Protein AF-A0A517YF72-F1 (afdb_monomer)

Sequence (120 aa):
MNKLLAFSALAEAATGVALIVVPSLVARLLLGTELSGVALAVGRVAGISLLSLGIACWPGKAPSRAAFWGMTTYGLFVTLYLLYLGIRGEWVGPLLWPAVALHALLTVLLAREWFNAQRA

Organism: NCBI:txid2528021

Solvent-accessible surface area (backbone atoms only — not comparable to full-atom values): 6126 Å² total; per-residue (Å²): 129,62,64,65,49,41,50,52,19,49,52,40,23,52,52,7,50,41,20,53,76,43,33,33,61,50,33,28,75,76,70,73,45,66,52,55,76,71,50,43,56,54,37,26,53,51,9,44,47,30,32,16,47,16,58,28,51,39,72,90,55,59,70,69,59,15,51,50,53,14,52,44,47,31,24,47,54,51,22,55,50,48,45,50,40,52,73,70,59,79,65,78,53,91,58,51,65,59,50,28,53,51,29,44,49,53,30,51,51,53,53,49,52,54,57,50,67,74,73,111

Radius of gyration: 16.04 Å; Cα contacts (8 Å, |Δi|>4): 132; chains: 1; bounding box: 38×37×35 Å

Structure (mmCIF, N/CA/C/O backbone):
data_AF-A0A517YF72-F1
#
_entry.id   AF-A0A517YF72-F1
#
loop_
_atom_site.group_PDB
_atom_site.id
_atom_site.type_symbol
_atom_site.label_atom_id
_atom_site.label_alt_id
_atom_site.label_comp_id
_atom_site.label_asym_id
_atom_site.label_entity_id
_atom_site.label_seq_id
_atom_site.pdbx_PDB_ins_code
_atom_site.Cartn_x
_atom_site.Cartn_y
_atom_site.Cartn_z
_atom_site.occupancy
_atom_site.B_iso_or_equiv
_atom_site.auth_seq_id
_atom_site.auth_comp_id
_atom_site.auth_asym_id
_atom_site.auth_atom_id
_atom_site.pdbx_PDB_model_num
ATOM 1 N N . MET A 1 1 ? -11.264 17.207 16.418 1.00 65.38 1 MET A N 1
ATOM 2 C CA . MET A 1 1 ? -10.553 16.572 15.281 1.00 65.38 1 MET A CA 1
ATOM 3 C C . MET A 1 1 ? -9.196 17.237 15.130 1.00 65.38 1 MET A C 1
ATOM 5 O O . MET A 1 1 ? -9.154 18.459 15.044 1.00 65.38 1 MET A O 1
ATOM 9 N N . ASN A 1 2 ? -8.106 16.469 15.100 1.00 85.94 2 ASN A N 1
ATOM 10 C CA . ASN A 1 2 ? -6.773 17.027 14.859 1.00 85.94 2 ASN A CA 1
ATOM 11 C C . ASN A 1 2 ? -6.652 17.392 13.376 1.00 85.94 2 ASN A C 1
ATOM 13 O O . ASN A 1 2 ? -6.394 16.526 12.545 1.00 85.94 2 ASN A O 1
ATOM 17 N N . LYS A 1 3 ? -6.889 18.668 13.046 1.00 92.94 3 LYS A N 1
ATOM 18 C CA . LYS A 1 3 ? -6.881 19.181 11.662 1.00 92.94 3 LYS A CA 1
ATOM 19 C C . LYS A 1 3 ? -5.570 18.862 10.935 1.00 92.94 3 LYS A C 1
ATOM 21 O O . LYS A 1 3 ? -5.607 18.483 9.772 1.00 92.94 3 LYS A O 1
ATOM 26 N N . LEU A 1 4 ? -4.443 18.940 11.648 1.00 95.75 4 LEU A N 1
ATOM 27 C CA . LEU A 1 4 ? -3.128 18.586 11.115 1.00 95.75 4 LEU A CA 1
ATOM 28 C C . LEU A 1 4 ? -3.050 17.108 10.714 1.00 95.75 4 LEU A C 1
ATOM 30 O O . LEU A 1 4 ? -2.646 16.806 9.602 1.00 95.75 4 LEU A O 1
ATOM 34 N N . LEU A 1 5 ? -3.517 16.198 11.575 1.00 95.12 5 LEU A N 1
ATOM 35 C CA . LEU A 1 5 ? -3.524 14.764 11.277 1.00 95.12 5 LEU A CA 1
ATOM 36 C C . LEU A 1 5 ? -4.420 14.432 10.075 1.00 95.12 5 LEU A C 1
ATOM 38 O O . LEU A 1 5 ? -4.033 13.630 9.233 1.00 95.12 5 LEU A O 1
ATOM 42 N N . A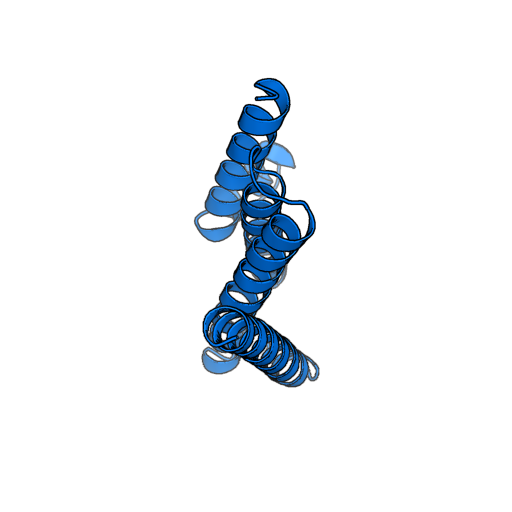LA A 1 6 ? -5.595 15.066 9.977 1.00 96.38 6 ALA A N 1
ATOM 43 C CA . ALA A 1 6 ? -6.480 14.904 8.822 1.00 96.38 6 ALA A CA 1
ATOM 44 C C . ALA A 1 6 ? -5.791 15.335 7.520 1.00 96.38 6 ALA A C 1
ATOM 46 O O . ALA A 1 6 ? -5.853 14.623 6.520 1.00 96.38 6 ALA A O 1
ATOM 47 N N . PHE A 1 7 ? -5.118 16.488 7.549 1.00 97.81 7 PHE A N 1
ATOM 48 C CA . PHE A 1 7 ? -4.377 17.002 6.406 1.00 97.81 7 PHE A CA 1
ATOM 49 C C . PHE A 1 7 ? -3.214 16.082 6.020 1.00 97.81 7 PHE A C 1
ATOM 51 O O . PHE A 1 7 ? -3.101 15.724 4.853 1.00 97.81 7 PHE A O 1
ATOM 58 N N . SER A 1 8 ? -2.403 15.635 6.984 1.00 97.75 8 SER A N 1
ATOM 59 C CA . SER A 1 8 ? -1.314 14.683 6.737 1.00 97.75 8 SER A CA 1
ATOM 60 C C . SER A 1 8 ? -1.831 13.375 6.138 1.00 97.75 8 SER A C 1
ATOM 62 O O . SER A 1 8 ? -1.322 12.932 5.117 1.00 97.75 8 SER A O 1
ATOM 64 N N . ALA A 1 9 ? -2.889 12.788 6.708 1.00 97.50 9 ALA A N 1
ATOM 65 C CA . ALA A 1 9 ? -3.489 11.560 6.190 1.00 97.50 9 ALA A CA 1
ATOM 66 C C . ALA A 1 9 ? -4.006 11.722 4.750 1.00 97.50 9 ALA A C 1
ATOM 68 O O . ALA A 1 9 ? -3.834 10.822 3.929 1.00 97.50 9 ALA A O 1
ATOM 69 N N . LEU A 1 10 ? -4.612 12.871 4.434 1.00 98.19 10 LEU A N 1
ATOM 70 C CA . LEU A 1 10 ? -5.073 13.193 3.085 1.00 98.19 10 LEU A CA 1
ATOM 71 C C . LEU A 1 10 ? -3.908 13.373 2.104 1.00 98.19 10 LEU A C 1
ATOM 73 O O . LEU A 1 10 ? -3.968 12.845 0.996 1.00 98.19 10 LEU A O 1
ATOM 77 N N . ALA A 1 11 ? -2.862 14.100 2.501 1.00 98.31 11 ALA A N 1
ATOM 78 C CA . ALA A 1 11 ? -1.687 14.343 1.670 1.00 98.31 11 ALA A CA 1
ATOM 79 C C . ALA A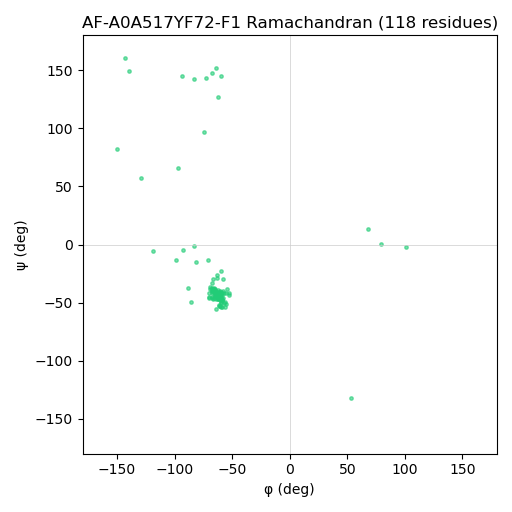 1 11 ? -0.956 13.035 1.335 1.00 98.31 11 ALA A C 1
ATOM 81 O O . ALA A 1 11 ? -0.665 12.776 0.170 1.00 98.31 11 ALA A O 1
ATOM 82 N N . GLU A 1 12 ? -0.741 12.170 2.329 1.00 98.19 12 GLU A N 1
ATOM 83 C CA . GLU A 1 12 ? -0.129 10.854 2.118 1.00 98.19 12 GLU A CA 1
ATOM 84 C C . GLU A 1 12 ? -1.005 9.955 1.243 1.00 98.19 12 GLU A C 1
ATOM 86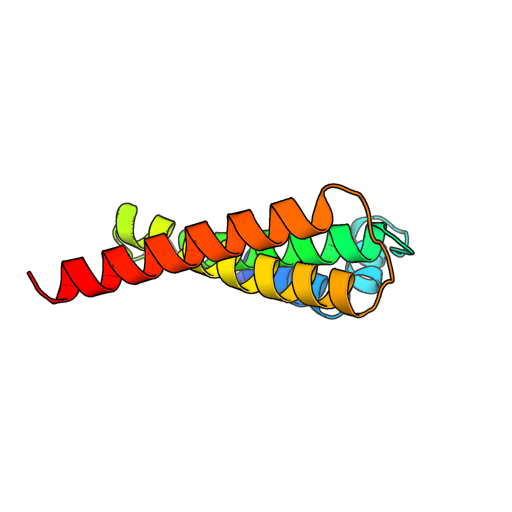 O O . GLU A 1 12 ? -0.504 9.320 0.317 1.00 98.19 12 GLU A O 1
ATOM 91 N N . ALA A 1 13 ? -2.326 9.943 1.458 1.00 98.44 13 ALA A N 1
ATOM 92 C CA . ALA A 1 13 ? -3.233 9.184 0.603 1.00 98.44 13 ALA A CA 1
ATOM 93 C C . ALA A 1 13 ? -3.198 9.674 -0.854 1.00 98.44 13 ALA A C 1
ATOM 95 O O . ALA A 1 13 ? -3.169 8.855 -1.773 1.00 98.44 13 ALA A O 1
ATOM 96 N N . ALA A 1 14 ? -3.155 10.991 -1.076 1.00 98.50 14 ALA A N 1
ATOM 97 C CA . ALA A 1 14 ? -3.049 11.579 -2.409 1.00 98.50 14 ALA A CA 1
ATOM 98 C C . ALA A 1 14 ? -1.719 11.214 -3.090 1.00 98.50 14 ALA A C 1
ATOM 100 O O . ALA A 1 14 ? -1.721 10.791 -4.248 1.00 98.50 14 ALA A O 1
ATOM 101 N N . THR A 1 15 ? -0.601 11.290 -2.364 1.00 98.44 15 THR A N 1
ATOM 102 C CA . THR A 1 15 ? 0.710 10.821 -2.843 1.00 98.44 15 THR A CA 1
ATOM 103 C C . THR A 1 15 ? 0.681 9.327 -3.157 1.00 98.44 15 THR A C 1
ATOM 105 O O . THR A 1 15 ? 1.192 8.901 -4.192 1.00 98.44 15 THR A O 1
ATOM 108 N N . GLY A 1 16 ? 0.027 8.527 -2.312 1.00 98.50 16 GLY A N 1
ATOM 109 C CA . GLY A 1 16 ? -0.154 7.096 -2.520 1.00 98.50 16 GLY A CA 1
ATOM 110 C C . GLY A 1 16 ? -0.898 6.778 -3.814 1.00 98.50 16 GLY A C 1
ATOM 111 O O . GLY A 1 16 ? -0.428 5.976 -4.621 1.00 98.50 16 GLY A O 1
ATOM 112 N N . VAL A 1 17 ? -2.010 7.471 -4.069 1.00 98.69 17 VAL A N 1
ATOM 113 C CA . VAL A 1 17 ? -2.753 7.373 -5.337 1.00 98.69 17 VAL A CA 1
ATOM 114 C C . VAL A 1 17 ? -1.875 7.788 -6.520 1.00 98.69 17 VAL A C 1
ATOM 116 O O . VAL A 1 17 ? -1.832 7.077 -7.525 1.00 98.69 17 VAL A O 1
ATOM 119 N N . ALA A 1 18 ? -1.127 8.887 -6.407 1.00 98.56 18 ALA A N 1
ATOM 120 C CA . ALA A 1 18 ? -0.226 9.337 -7.466 1.00 98.56 18 ALA A CA 1
ATOM 121 C C . ALA A 1 18 ? 0.870 8.299 -7.778 1.00 98.56 18 ALA A C 1
ATOM 123 O O . ALA A 1 18 ? 1.139 8.037 -8.948 1.00 98.56 18 ALA A O 1
ATOM 124 N N . LEU A 1 19 ? 1.448 7.648 -6.763 1.00 98.50 19 LEU A N 1
ATOM 125 C CA . LEU A 1 19 ? 2.427 6.567 -6.938 1.00 98.50 19 LEU A CA 1
ATOM 126 C C . LEU A 1 19 ? 1.828 5.305 -7.575 1.00 98.50 19 LEU A C 1
ATOM 128 O O . LEU A 1 19 ? 2.530 4.590 -8.284 1.00 98.50 19 LEU A O 1
ATOM 132 N N . ILE A 1 20 ? 0.541 5.023 -7.363 1.00 98.44 20 ILE A N 1
ATOM 133 C CA . ILE A 1 20 ? -0.141 3.897 -8.018 1.00 98.44 20 ILE A CA 1
ATOM 134 C C . ILE A 1 20 ? -0.328 4.178 -9.518 1.00 98.44 20 ILE A C 1
ATOM 136 O O . ILE A 1 20 ? -0.054 3.311 -10.357 1.00 98.44 20 ILE A O 1
ATOM 140 N N . VAL A 1 21 ? -0.786 5.388 -9.858 1.00 98.31 21 VAL A N 1
ATOM 141 C CA . VAL A 1 21 ? -1.201 5.752 -11.224 1.00 98.31 21 VAL A CA 1
ATOM 142 C C . VAL A 1 21 ? -0.019 6.210 -12.084 1.00 98.31 21 VAL A C 1
ATOM 144 O O . VAL A 1 21 ? 0.162 5.706 -13.192 1.00 98.31 21 VAL A O 1
ATOM 147 N N . VAL A 1 22 ? 0.809 7.126 -11.577 1.00 97.94 22 VAL A N 1
ATOM 148 C CA . VAL A 1 22 ? 1.930 7.767 -12.294 1.00 97.94 22 VAL A CA 1
ATOM 149 C C . VAL A 1 22 ? 3.256 7.704 -11.502 1.00 97.94 22 VAL A C 1
ATOM 151 O O . VAL A 1 22 ? 3.885 8.738 -11.260 1.00 97.94 22 VAL A O 1
ATOM 154 N N . PRO A 1 23 ? 3.741 6.502 -11.122 1.00 97.25 23 PRO A N 1
ATOM 155 C CA . PRO A 1 23 ? 4.920 6.338 -10.261 1.00 97.25 23 PRO A CA 1
ATOM 156 C C . PRO A 1 23 ? 6.181 7.043 -10.777 1.00 97.25 23 PRO A C 1
ATOM 158 O O . PRO A 1 23 ? 6.895 7.668 -9.996 1.00 97.25 23 PRO A O 1
ATOM 161 N N . SER A 1 24 ? 6.456 6.977 -12.085 1.00 97.69 24 SER A N 1
ATOM 162 C CA . SER A 1 24 ? 7.658 7.584 -12.674 1.00 97.69 24 SER A CA 1
ATOM 163 C C . SER A 1 24 ? 7.665 9.105 -12.567 1.00 97.69 24 SER A C 1
ATOM 165 O O . SER A 1 24 ? 8.709 9.678 -12.275 1.00 97.69 24 SER A O 1
ATOM 167 N N . LEU A 1 25 ? 6.508 9.757 -12.741 1.00 98.00 25 LEU A N 1
ATOM 168 C CA . LEU A 1 25 ? 6.398 11.208 -12.592 1.00 98.00 25 LEU A CA 1
ATOM 169 C C . LEU A 1 25 ? 6.647 11.620 -11.141 1.00 98.00 25 LEU A C 1
ATOM 171 O O . LEU A 1 25 ? 7.418 12.542 -10.893 1.00 98.00 25 LEU A O 1
ATOM 175 N N . VAL A 1 26 ? 6.036 10.916 -10.185 1.00 98.00 26 VAL A N 1
ATOM 176 C CA . VAL A 1 26 ? 6.234 11.197 -8.757 1.00 98.00 26 VAL A CA 1
ATOM 177 C C . VAL A 1 26 ? 7.703 11.029 -8.372 1.00 98.00 26 VAL A C 1
ATOM 179 O O . VAL A 1 26 ? 8.277 11.924 -7.759 1.00 98.00 26 VAL A O 1
ATOM 182 N N . ALA A 1 27 ? 8.342 9.931 -8.781 1.00 98.00 27 ALA A N 1
ATOM 183 C CA . ALA A 1 27 ? 9.761 9.719 -8.514 1.00 98.00 27 ALA A CA 1
ATOM 184 C C . ALA A 1 27 ? 10.645 10.777 -9.178 1.00 98.00 27 ALA A C 1
ATOM 186 O O . ALA A 1 27 ? 11.566 11.274 -8.542 1.00 98.00 27 ALA A O 1
ATOM 187 N N . ARG A 1 28 ? 10.337 11.206 -10.404 1.00 98.12 28 ARG A N 1
ATOM 188 C CA . ARG A 1 28 ? 11.094 12.273 -11.063 1.00 98.12 28 ARG A CA 1
ATOM 189 C C . ARG A 1 28 ? 10.989 13.594 -10.312 1.00 98.12 28 ARG A C 1
ATOM 191 O O . ARG A 1 28 ? 11.994 14.280 -10.162 1.00 98.12 28 ARG A O 1
ATOM 198 N N . LEU A 1 29 ? 9.795 13.946 -9.841 1.00 97.94 29 LEU A N 1
ATOM 199 C CA . LEU A 1 29 ? 9.570 15.181 -9.091 1.00 97.94 29 LEU A CA 1
ATOM 200 C C . LEU A 1 29 ? 10.218 15.148 -7.700 1.00 97.94 29 LEU A C 1
ATOM 202 O O . LEU A 1 29 ? 10.725 16.171 -7.254 1.00 97.94 29 LEU A O 1
ATOM 206 N N . LEU A 1 30 ? 10.216 13.996 -7.024 1.00 96.94 30 LEU A N 1
ATOM 207 C CA . LEU A 1 30 ? 10.749 13.863 -5.662 1.00 96.94 30 LEU A CA 1
ATOM 208 C C . LEU A 1 30 ? 12.246 13.534 -5.610 1.00 96.94 30 LEU A C 1
ATOM 210 O O . LEU A 1 30 ? 12.944 13.994 -4.714 1.00 96.94 30 LEU A O 1
ATOM 214 N N . LEU A 1 31 ? 12.728 12.707 -6.537 1.00 97.06 31 LEU A N 1
ATOM 215 C CA . LEU A 1 31 ? 14.057 12.080 -6.514 1.00 97.06 31 LEU A CA 1
ATOM 216 C C . LEU A 1 31 ? 14.929 12.481 -7.714 1.00 97.06 31 LEU A C 1
ATOM 218 O O . LEU A 1 31 ? 16.090 12.088 -7.786 1.00 97.06 31 LEU A O 1
ATOM 222 N N . GLY A 1 32 ? 14.383 13.232 -8.674 1.00 97.69 32 GLY A N 1
ATOM 223 C CA . GLY A 1 32 ? 15.104 13.688 -9.866 1.00 97.69 32 GLY A CA 1
ATOM 224 C C . GLY A 1 32 ? 15.248 12.641 -10.974 1.00 97.69 32 GLY A C 1
ATOM 225 O O . GLY A 1 32 ? 15.833 12.947 -12.011 1.00 97.69 32 GLY A O 1
ATOM 226 N N . THR A 1 33 ? 14.718 11.424 -10.799 1.00 96.25 33 THR A N 1
ATOM 227 C CA . THR A 1 33 ? 14.825 10.329 -11.779 1.00 96.25 33 THR A CA 1
ATOM 228 C C . THR A 1 33 ? 13.525 9.531 -11.905 1.00 96.25 33 THR A C 1
ATOM 230 O O . THR A 1 33 ? 12.742 9.422 -10.964 1.00 96.25 33 THR A O 1
ATOM 233 N N . GLU A 1 34 ? 13.266 8.984 -13.094 1.00 96.56 34 GLU A N 1
ATOM 234 C CA . GLU A 1 34 ? 12.070 8.177 -13.361 1.00 96.56 34 GLU A CA 1
ATOM 235 C C . GLU A 1 34 ? 12.263 6.719 -12.918 1.00 96.56 34 GLU A C 1
ATOM 237 O O . GLU A 1 34 ? 13.331 6.131 -13.098 1.00 96.56 34 GLU A O 1
ATOM 242 N N . LEU A 1 35 ? 11.206 6.103 -12.376 1.00 96.00 35 LEU A N 1
ATOM 243 C CA . LEU A 1 35 ? 11.211 4.665 -12.099 1.00 96.00 35 LEU A CA 1
ATOM 244 C C . LEU A 1 35 ? 11.103 3.867 -13.399 1.00 96.00 35 LEU A C 1
ATOM 246 O O . LEU A 1 35 ? 10.333 4.219 -14.295 1.00 96.00 35 LEU A O 1
ATOM 250 N N . SER A 1 36 ? 11.809 2.739 -13.448 1.00 94.50 36 SER A N 1
ATOM 251 C CA . SER A 1 36 ? 11.762 1.772 -14.545 1.00 94.50 36 SER A CA 1
ATOM 252 C C . SER A 1 36 ? 11.859 0.332 -14.024 1.00 94.50 36 SER A C 1
ATOM 254 O O . SER A 1 36 ? 12.277 0.091 -12.889 1.00 94.50 36 SER A O 1
ATOM 256 N N . GLY A 1 37 ? 11.426 -0.635 -14.839 1.00 92.81 37 GLY A N 1
ATOM 257 C CA . GLY A 1 37 ? 11.484 -2.063 -14.505 1.00 92.81 37 GLY A CA 1
ATOM 258 C C . GLY A 1 37 ? 10.828 -2.399 -13.159 1.00 92.81 37 GLY A C 1
ATOM 259 O O . GLY A 1 37 ? 9.732 -1.926 -12.857 1.00 92.81 37 GLY A O 1
ATOM 260 N N . VAL A 1 38 ? 11.523 -3.180 -12.325 1.00 93.38 38 VAL A N 1
ATOM 261 C CA . VAL A 1 38 ? 11.056 -3.596 -10.986 1.00 93.38 38 VAL A CA 1
ATOM 262 C C . VAL A 1 38 ? 10.750 -2.406 -10.068 1.00 93.38 38 VAL A C 1
ATOM 264 O O . VAL A 1 38 ? 9.844 -2.496 -9.238 1.00 93.38 38 VAL A O 1
ATOM 267 N N . ALA A 1 39 ? 11.429 -1.265 -10.233 1.00 95.44 39 ALA A N 1
ATOM 268 C CA . ALA A 1 39 ? 11.179 -0.089 -9.403 1.00 95.44 39 ALA A CA 1
ATOM 269 C C . ALA A 1 39 ? 9.749 0.453 -9.575 1.00 95.44 39 ALA A C 1
ATOM 271 O O . ALA A 1 39 ? 9.182 0.975 -8.621 1.00 95.44 39 ALA A O 1
ATOM 272 N N . LEU A 1 40 ? 9.120 0.262 -10.744 1.00 96.19 40 LEU A N 1
ATOM 273 C CA . LEU A 1 40 ? 7.706 0.598 -10.948 1.00 96.19 40 LEU A CA 1
ATOM 274 C C . LEU A 1 40 ? 6.789 -0.234 -10.051 1.00 96.19 40 LEU A C 1
ATOM 276 O O . LEU A 1 40 ? 5.823 0.296 -9.504 1.00 96.19 40 LEU A O 1
ATOM 280 N N . ALA A 1 41 ? 7.083 -1.526 -9.897 1.00 95.56 41 ALA A N 1
ATOM 281 C CA . ALA A 1 41 ? 6.303 -2.402 -9.034 1.00 95.56 41 ALA A CA 1
ATOM 282 C C . ALA A 1 41 ? 6.457 -2.019 -7.564 1.00 95.56 41 ALA A C 1
ATOM 284 O O . ALA A 1 41 ? 5.460 -1.858 -6.859 1.00 95.56 41 ALA A O 1
ATOM 285 N N . VAL A 1 42 ? 7.693 -1.775 -7.131 1.00 96.62 42 VAL A N 1
ATOM 286 C CA . VAL A 1 42 ? 7.983 -1.306 -5.770 1.00 96.62 42 VAL A CA 1
ATOM 287 C C . VAL A 1 42 ? 7.309 0.044 -5.500 1.00 96.62 42 VAL A C 1
ATOM 289 O O . VAL A 1 42 ? 6.673 0.206 -4.461 1.00 96.62 42 VAL A O 1
ATOM 292 N N . GLY A 1 43 ? 7.364 0.983 -6.449 1.00 98.00 43 GLY A N 1
ATOM 293 C CA . GLY A 1 43 ? 6.719 2.293 -6.341 1.00 98.00 43 GLY A CA 1
ATOM 294 C C . GLY A 1 43 ? 5.200 2.203 -6.181 1.00 98.00 43 GLY A C 1
ATOM 295 O O . GLY A 1 43 ? 4.631 2.882 -5.328 1.00 98.00 43 GLY A O 1
ATOM 296 N N . ARG A 1 44 ? 4.535 1.310 -6.925 1.00 98.31 44 ARG A N 1
ATOM 297 C CA . ARG A 1 44 ? 3.089 1.083 -6.769 1.00 98.31 44 ARG A CA 1
ATOM 298 C C . ARG A 1 44 ? 2.737 0.436 -5.434 1.00 98.31 44 ARG A C 1
ATOM 300 O O . ARG A 1 44 ? 1.766 0.856 -4.813 1.00 98.31 44 ARG A O 1
ATOM 307 N N . VAL A 1 45 ? 3.530 -0.529 -4.956 1.00 98.25 45 VAL A N 1
ATOM 308 C CA . VAL A 1 45 ? 3.345 -1.113 -3.613 1.00 98.25 45 VAL A CA 1
ATOM 309 C C . VAL A 1 45 ? 3.518 -0.048 -2.528 1.00 98.25 45 VAL A C 1
ATOM 311 O O . VAL A 1 45 ? 2.688 0.032 -1.626 1.00 98.25 45 VAL A O 1
ATOM 314 N N . ALA A 1 46 ? 4.522 0.826 -2.643 1.00 98.56 46 ALA A N 1
ATOM 315 C CA . ALA A 1 46 ? 4.681 1.966 -1.739 1.00 98.56 46 ALA A CA 1
ATOM 316 C C . ALA A 1 46 ? 3.454 2.894 -1.776 1.00 98.56 46 ALA A C 1
ATOM 318 O O . ALA A 1 46 ? 2.958 3.303 -0.727 1.00 98.56 46 ALA A O 1
ATOM 319 N N . GLY A 1 47 ? 2.904 3.157 -2.965 1.00 98.69 47 GLY A N 1
ATOM 320 C CA . GLY A 1 47 ? 1.671 3.926 -3.118 1.00 98.69 47 GLY A CA 1
ATOM 321 C C . GLY A 1 47 ? 0.458 3.294 -2.422 1.00 98.69 47 GLY A C 1
ATOM 322 O O . GLY A 1 47 ? -0.280 3.982 -1.715 1.00 98.69 47 GLY A O 1
ATOM 323 N N . ILE A 1 48 ? 0.289 1.971 -2.540 1.00 98.81 48 ILE A N 1
ATOM 324 C CA . ILE A 1 48 ? -0.752 1.201 -1.831 1.00 98.81 48 ILE A CA 1
ATOM 325 C C . ILE A 1 48 ? -0.582 1.324 -0.310 1.00 98.81 48 ILE A C 1
ATOM 327 O O . ILE A 1 48 ? -1.569 1.509 0.412 1.00 98.81 48 ILE A O 1
ATOM 331 N N . SER A 1 49 ? 0.656 1.262 0.184 1.00 98.62 49 SER A N 1
ATOM 332 C CA . SER A 1 49 ? 0.968 1.449 1.604 1.00 98.62 49 SER A CA 1
ATOM 333 C C . SER A 1 49 ? 0.587 2.842 2.102 1.00 98.62 49 SER A C 1
ATOM 335 O O . SER A 1 49 ? -0.073 2.943 3.133 1.00 98.62 49 SER A O 1
ATOM 337 N N . LEU A 1 50 ? 0.931 3.909 1.370 1.00 98.69 50 LEU A N 1
ATOM 338 C CA . LEU A 1 50 ? 0.586 5.287 1.753 1.00 98.69 50 LEU A CA 1
ATOM 339 C C . LEU A 1 50 ? -0.925 5.539 1.745 1.00 98.69 50 LEU A C 1
ATOM 341 O O . LEU A 1 50 ? -1.457 6.135 2.681 1.00 98.69 50 LEU A O 1
ATOM 345 N N . LEU A 1 51 ? -1.642 5.017 0.745 1.00 98.69 51 LEU A N 1
ATOM 346 C CA . LEU A 1 51 ? -3.106 5.067 0.719 1.00 98.69 51 LEU A CA 1
ATOM 347 C C . LEU A 1 51 ? -3.710 4.390 1.959 1.00 98.69 51 LEU A C 1
ATOM 349 O O . LEU A 1 51 ? -4.585 4.943 2.627 1.00 98.69 51 LEU A O 1
ATOM 353 N N . SER A 1 52 ? -3.204 3.206 2.296 1.00 98.50 52 SER A N 1
ATOM 354 C CA . SER A 1 52 ? -3.652 2.436 3.459 1.00 98.50 52 SER A CA 1
ATOM 355 C C . SER A 1 52 ? -3.324 3.140 4.780 1.00 98.50 52 SER A C 1
ATOM 357 O O . SER A 1 52 ? -4.153 3.153 5.694 1.00 98.50 52 SER A O 1
ATOM 359 N N . LEU A 1 53 ? -2.156 3.786 4.864 1.00 98.31 53 LEU A N 1
ATOM 360 C CA . LEU A 1 53 ? -1.744 4.607 6.001 1.00 98.31 53 LEU A CA 1
ATOM 361 C C . LEU A 1 53 ? -2.684 5.802 6.188 1.00 98.31 53 LEU A C 1
ATOM 363 O O . LEU A 1 53 ? -3.167 6.019 7.296 1.00 98.31 53 LEU A O 1
ATOM 367 N N . GLY A 1 54 ? -3.023 6.525 5.118 1.00 97.88 54 GLY A N 1
ATOM 368 C CA . GLY A 1 54 ? -3.984 7.629 5.179 1.00 97.88 54 GLY A CA 1
ATOM 369 C C . GLY A 1 54 ? -5.357 7.192 5.708 1.00 97.88 54 GLY A C 1
ATOM 370 O O . GLY A 1 54 ? -5.952 7.867 6.549 1.00 97.88 54 GLY A O 1
ATOM 371 N N . ILE A 1 55 ? -5.839 6.012 5.304 1.00 97.12 55 ILE A N 1
ATOM 372 C CA . ILE A 1 55 ? -7.106 5.445 5.799 1.00 97.12 55 ILE A CA 1
ATOM 373 C C . ILE A 1 55 ? -7.035 5.071 7.285 1.00 97.12 55 ILE A C 1
ATOM 375 O O . ILE A 1 55 ? -8.027 5.259 8.008 1.00 97.12 55 ILE A O 1
ATOM 379 N N . ALA A 1 56 ? -5.898 4.530 7.731 1.00 97.25 56 ALA A N 1
ATOM 380 C CA . ALA A 1 56 ? -5.654 4.160 9.123 1.00 97.25 56 ALA A CA 1
ATOM 381 C C . ALA A 1 56 ? -5.505 5.397 10.022 1.00 97.25 56 ALA A C 1
ATOM 383 O O . ALA A 1 56 ? -6.065 5.442 11.112 1.00 97.25 56 ALA A O 1
ATOM 384 N N . CYS A 1 57 ? -4.804 6.427 9.553 1.00 96.56 57 CYS A N 1
ATOM 385 C CA . CYS A 1 57 ? -4.532 7.649 10.307 1.00 96.56 57 CYS A CA 1
ATOM 386 C C . CYS A 1 57 ? -5.674 8.676 10.263 1.00 96.56 57 CYS A C 1
ATOM 388 O O . CYS A 1 57 ? -5.570 9.726 10.901 1.00 96.56 57 CYS A O 1
ATOM 390 N N . TRP A 1 58 ? -6.771 8.399 9.549 1.00 96.06 58 TRP A N 1
ATOM 391 C CA . TRP A 1 58 ? -7.909 9.313 9.498 1.00 96.06 58 TRP A CA 1
ATOM 392 C C . TRP A 1 58 ? -8.537 9.512 10.891 1.00 96.06 58 TRP A C 1
ATOM 394 O O . TRP A 1 58 ? -8.914 8.532 11.547 1.00 96.06 58 TRP A O 1
ATOM 404 N N . PRO A 1 59 ? -8.705 10.763 11.361 1.00 92.69 59 PRO A N 1
ATOM 405 C CA . PRO A 1 59 ? -9.205 11.021 12.704 1.00 92.69 59 PRO A CA 1
ATOM 406 C C . PRO A 1 59 ? -10.668 10.596 12.872 1.00 92.69 59 PRO A C 1
ATOM 408 O O . PRO A 1 59 ? -11.482 10.718 11.960 1.00 92.69 59 PRO A O 1
ATOM 411 N N . GLY A 1 60 ? -11.020 10.162 14.084 1.00 89.12 60 GLY A N 1
ATOM 412 C CA . GLY A 1 60 ? -12.402 9.843 14.469 1.00 89.12 60 GLY A CA 1
ATOM 413 C C . GLY A 1 60 ? -12.753 8.352 14.481 1.00 89.12 60 GLY A C 1
ATOM 414 O O . GLY A 1 60 ? -13.862 8.000 14.870 1.00 89.12 60 GLY A O 1
ATOM 415 N N . LYS A 1 61 ? -11.826 7.461 14.111 1.00 87.56 61 LYS A N 1
ATOM 416 C CA . LYS A 1 61 ? -11.974 6.009 14.306 1.00 87.56 61 LYS A CA 1
ATOM 417 C C . LYS A 1 61 ? -11.329 5.578 15.625 1.00 87.56 61 LYS A C 1
ATOM 419 O O . LYS A 1 61 ? -10.281 6.096 16.000 1.00 87.56 61 LYS A O 1
ATOM 424 N N . ALA A 1 62 ? -11.918 4.585 16.294 1.00 92.25 62 ALA A N 1
ATOM 425 C CA . ALA A 1 62 ? -11.236 3.873 17.375 1.00 92.25 62 ALA A CA 1
ATOM 426 C C . ALA A 1 62 ? -9.944 3.212 16.838 1.00 92.25 62 ALA A C 1
ATOM 428 O O . ALA A 1 62 ? -9.971 2.733 15.698 1.00 92.25 62 ALA A O 1
ATOM 429 N N . PRO A 1 63 ? -8.845 3.134 17.618 1.00 89.69 63 PRO A N 1
ATOM 430 C CA . PRO A 1 63 ? -7.552 2.630 17.136 1.00 89.69 63 PRO A CA 1
ATOM 431 C C . PRO A 1 63 ? -7.615 1.247 16.46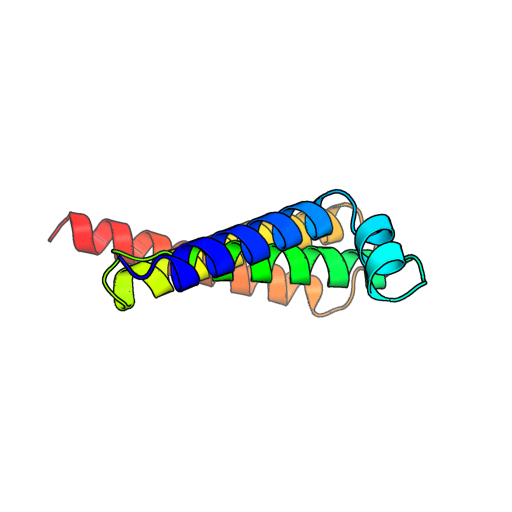9 1.00 89.69 63 PRO A C 1
ATOM 433 O O . PRO A 1 63 ? -7.040 1.051 15.401 1.00 89.69 63 PRO A O 1
ATOM 436 N N . SER A 1 64 ? -8.381 0.309 17.035 1.00 92.19 64 SER A N 1
ATOM 437 C CA . SER A 1 64 ? -8.579 -1.031 16.462 1.00 92.19 64 SER A CA 1
ATOM 438 C C . SER A 1 64 ? -9.287 -0.991 15.105 1.00 92.19 64 SER A C 1
ATOM 440 O O . SER A 1 64 ? -8.872 -1.659 14.160 1.00 92.19 64 SER A O 1
ATOM 442 N N . ARG A 1 65 ? -10.322 -0.153 14.970 1.00 92.94 65 ARG A N 1
ATOM 443 C CA . ARG A 1 65 ? -11.072 0.025 13.719 1.00 92.94 65 ARG A CA 1
ATOM 444 C C . ARG A 1 65 ? -10.227 0.721 12.653 1.00 92.94 65 ARG A C 1
ATOM 446 O O . ARG A 1 65 ? -10.308 0.365 11.483 1.00 92.94 65 ARG A O 1
ATOM 453 N N . ALA A 1 66 ? -9.417 1.700 13.044 1.00 95.00 66 ALA A N 1
ATOM 454 C CA . ALA A 1 66 ? -8.444 2.351 12.172 1.00 95.00 66 ALA A CA 1
ATOM 455 C C . ALA A 1 66 ? -7.431 1.345 11.600 1.00 95.00 66 ALA A C 1
ATOM 457 O O . ALA A 1 66 ? -7.309 1.235 10.379 1.00 95.00 66 ALA A O 1
ATOM 458 N N . ALA A 1 67 ? -6.778 0.567 12.471 1.00 95.38 67 ALA A N 1
ATOM 459 C CA . ALA A 1 67 ? -5.823 -0.466 12.074 1.00 95.38 67 ALA A CA 1
ATOM 460 C C . ALA A 1 67 ? -6.467 -1.526 11.167 1.00 95.38 67 ALA A C 1
ATOM 462 O O . ALA A 1 67 ? -5.900 -1.882 10.136 1.00 95.38 67 ALA A O 1
ATOM 463 N N . PHE A 1 68 ? -7.685 -1.963 11.500 1.00 95.88 68 PHE A N 1
ATOM 464 C CA . PHE A 1 68 ? -8.457 -2.901 10.687 1.00 95.88 68 PHE A CA 1
ATOM 465 C C . PHE A 1 68 ? -8.653 -2.409 9.246 1.00 95.88 68 PHE A C 1
ATOM 467 O O . PHE A 1 68 ? -8.345 -3.132 8.296 1.00 95.88 68 PHE A O 1
ATOM 474 N N . TRP A 1 69 ? -9.133 -1.173 9.068 1.00 96.19 69 TRP A N 1
ATOM 475 C CA . TRP A 1 69 ? -9.366 -0.612 7.733 1.00 96.19 69 TRP A CA 1
ATOM 476 C C . TRP A 1 69 ? -8.068 -0.403 6.955 1.00 96.19 69 TRP A C 1
ATOM 478 O O . TRP A 1 69 ? -8.042 -0.670 5.755 1.00 96.19 69 TRP A O 1
ATOM 488 N N . GLY A 1 70 ? -6.998 0.031 7.625 1.00 97.44 70 GLY A N 1
ATOM 489 C CA . GLY A 1 70 ? -5.675 0.149 7.015 1.00 97.44 70 GLY A CA 1
ATOM 490 C C . GLY A 1 70 ? -5.161 -1.193 6.499 1.00 97.44 70 GLY A C 1
ATOM 491 O O . GLY A 1 70 ? -4.869 -1.329 5.314 1.00 97.44 70 GLY A O 1
ATOM 492 N N . MET A 1 71 ? -5.130 -2.212 7.362 1.00 97.81 71 MET A N 1
ATOM 493 C CA . MET A 1 71 ? -4.629 -3.544 7.007 1.00 97.81 71 MET A CA 1
ATOM 494 C C . MET A 1 71 ? -5.478 -4.235 5.943 1.00 97.81 71 MET A C 1
ATOM 496 O O . MET A 1 71 ? -4.929 -4.868 5.043 1.00 97.81 71 MET A O 1
ATOM 500 N N . THR A 1 72 ? -6.803 -4.088 6.008 1.00 97.38 72 THR A N 1
ATOM 501 C CA . THR A 1 72 ? -7.705 -4.666 5.003 1.00 97.38 72 THR A CA 1
ATOM 502 C C . THR A 1 72 ? -7.519 -3.991 3.646 1.00 97.38 72 THR A C 1
ATOM 504 O O . THR A 1 72 ? -7.445 -4.688 2.635 1.00 97.38 72 THR A O 1
ATOM 507 N N . THR A 1 73 ? -7.375 -2.658 3.616 1.00 97.88 73 THR A N 1
ATOM 508 C CA . THR A 1 73 ? -7.078 -1.914 2.379 1.00 97.88 73 THR A CA 1
ATOM 509 C C . THR A 1 73 ? -5.752 -2.378 1.790 1.00 97.88 73 THR A C 1
ATOM 511 O O . THR A 1 73 ? -5.714 -2.790 0.632 1.00 97.88 73 THR A O 1
ATOM 514 N N . TYR A 1 74 ? -4.685 -2.372 2.592 1.00 98.50 74 TYR A N 1
ATOM 515 C CA . TYR A 1 74 ? -3.357 -2.773 2.139 1.00 98.50 74 TYR A CA 1
ATOM 516 C C . TYR A 1 74 ? -3.375 -4.190 1.568 1.00 98.50 74 TYR A C 1
ATOM 518 O O . TYR A 1 74 ? -2.986 -4.397 0.421 1.00 98.50 74 TYR A O 1
ATOM 526 N N . GLY A 1 75 ? -3.886 -5.151 2.344 1.00 98.12 75 GLY A N 1
ATOM 527 C CA . GLY A 1 75 ? -3.945 -6.553 1.947 1.00 98.12 75 GLY A CA 1
ATOM 528 C C . GLY A 1 75 ? -4.737 -6.767 0.657 1.00 98.12 75 GLY A C 1
ATOM 529 O O . GLY A 1 75 ? -4.270 -7.475 -0.231 1.00 98.12 75 GLY A O 1
ATOM 530 N N . LEU A 1 76 ? -5.888 -6.104 0.500 1.00 98.25 76 LEU A N 1
ATOM 531 C CA . LEU A 1 76 ? -6.702 -6.221 -0.709 1.00 98.25 76 LEU A CA 1
ATOM 532 C C . LEU A 1 76 ? -5.964 -5.688 -1.943 1.00 98.25 76 LEU A C 1
ATOM 534 O O . LEU A 1 76 ? -5.793 -6.412 -2.924 1.00 98.25 76 LEU A O 1
ATOM 538 N N . PHE A 1 77 ? -5.512 -4.434 -1.900 1.00 98.50 77 PHE A N 1
ATOM 539 C CA . PHE A 1 77 ? -4.886 -3.798 -3.059 1.00 98.50 77 PHE A CA 1
ATOM 540 C C . PHE A 1 77 ? -3.540 -4.435 -3.412 1.00 98.50 77 PHE A C 1
ATOM 542 O O . PHE A 1 77 ? -3.262 -4.627 -4.597 1.00 98.50 77 PHE A O 1
ATOM 549 N N . VAL A 1 78 ? -2.726 -4.820 -2.421 1.00 98.38 78 VAL A N 1
ATOM 550 C CA . VAL A 1 78 ? -1.449 -5.501 -2.686 1.00 98.38 78 VAL A CA 1
ATOM 551 C C .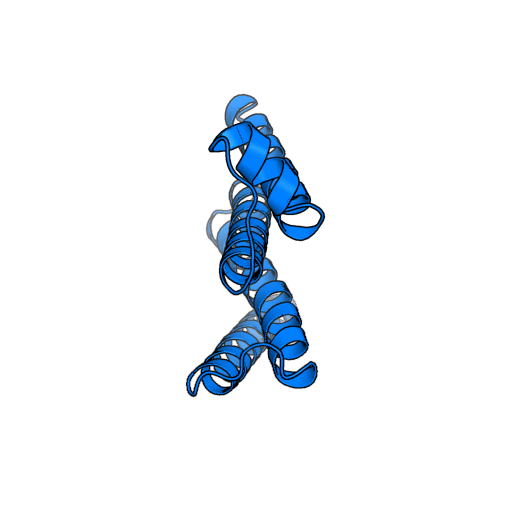 VAL A 1 78 ? -1.683 -6.887 -3.288 1.00 98.38 78 VAL A C 1
ATOM 553 O O . VAL A 1 78 ? -0.995 -7.251 -4.236 1.00 98.38 78 VAL A O 1
ATOM 556 N N . THR A 1 79 ? -2.701 -7.627 -2.825 1.00 98.38 79 THR A N 1
ATOM 557 C CA . THR A 1 79 ? -3.074 -8.926 -3.410 1.00 98.38 79 THR A CA 1
ATOM 558 C C . THR A 1 79 ? -3.456 -8.768 -4.876 1.00 98.38 79 THR A C 1
ATOM 560 O O . THR A 1 79 ? -2.920 -9.478 -5.724 1.00 98.38 79 THR A O 1
ATOM 563 N N . LEU A 1 80 ? -4.347 -7.820 -5.188 1.00 98.12 80 LEU A N 1
ATOM 564 C CA . LEU A 1 80 ? -4.785 -7.563 -6.563 1.00 98.12 80 LEU A CA 1
ATOM 565 C C . LEU A 1 80 ? -3.613 -7.165 -7.462 1.00 98.12 80 LEU A C 1
ATOM 567 O O . LEU A 1 80 ? -3.508 -7.645 -8.590 1.00 98.12 80 LEU A O 1
ATOM 571 N N . TYR A 1 81 ? -2.712 -6.319 -6.960 1.00 97.44 81 TYR A N 1
ATOM 572 C CA . TYR A 1 81 ? -1.570 -5.858 -7.736 1.00 97.44 81 TYR A CA 1
ATOM 573 C C . TYR A 1 81 ? -0.533 -6.961 -7.986 1.00 97.44 81 TYR A C 1
ATOM 575 O O . TYR A 1 81 ? -0.082 -7.139 -9.117 1.00 97.44 81 TYR A O 1
ATOM 583 N N . LEU A 1 82 ? -0.178 -7.744 -6.964 1.00 96.44 82 LEU A N 1
ATOM 584 C CA . LEU A 1 82 ? 0.751 -8.864 -7.122 1.00 96.44 82 LEU A CA 1
ATO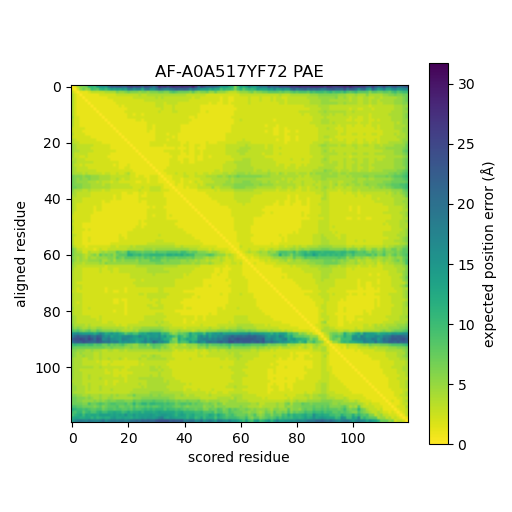M 585 C C . LEU A 1 82 ? 0.159 -9.969 -8.005 1.00 96.44 82 LEU A C 1
ATOM 587 O O . LEU A 1 82 ? 0.877 -10.534 -8.826 1.00 96.44 82 LEU A O 1
ATOM 591 N N . LEU A 1 83 ? -1.148 -10.234 -7.897 1.00 96.25 83 LEU A N 1
ATOM 592 C CA . LEU A 1 83 ? -1.849 -11.158 -8.788 1.00 96.25 83 LEU A CA 1
ATOM 593 C C . LEU A 1 83 ? -1.785 -10.672 -10.241 1.00 96.25 83 LEU A C 1
ATOM 595 O O . LEU A 1 83 ? -1.475 -11.458 -11.133 1.00 96.25 83 LEU A O 1
ATOM 599 N N . TYR A 1 84 ? -2.010 -9.375 -10.476 1.00 95.62 84 TYR A N 1
ATOM 600 C CA . TYR A 1 84 ? -1.843 -8.761 -11.794 1.00 95.62 84 TYR A CA 1
ATOM 601 C C . TYR A 1 84 ? -0.424 -8.979 -12.345 1.00 95.62 84 TYR A C 1
ATOM 603 O O . TYR A 1 84 ? -0.281 -9.457 -13.471 1.00 95.62 84 TYR A O 1
ATOM 611 N N . LEU A 1 85 ? 0.620 -8.705 -11.554 1.00 94.44 85 LEU A N 1
ATOM 612 C CA . LEU A 1 85 ? 2.013 -8.924 -11.969 1.00 94.44 85 LEU A CA 1
ATOM 613 C C . LEU A 1 85 ? 2.308 -10.399 -12.277 1.00 94.44 85 LEU A C 1
ATOM 615 O O . LEU A 1 85 ? 2.967 -10.698 -13.273 1.00 94.44 85 LEU A O 1
ATOM 619 N N . GLY A 1 86 ? 1.797 -11.311 -11.446 1.00 93.12 86 GLY A N 1
ATOM 620 C CA . GLY A 1 86 ? 1.945 -12.753 -11.628 1.00 93.12 86 GLY A CA 1
ATOM 621 C C . GLY A 1 86 ? 1.284 -13.258 -12.910 1.00 93.12 86 GLY A C 1
ATOM 622 O O . GLY A 1 86 ? 1.908 -14.00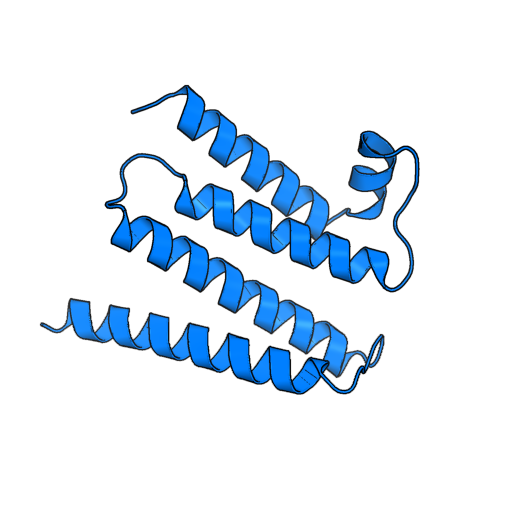3 -13.661 1.00 93.12 86 GLY A O 1
ATOM 623 N N . ILE A 1 87 ? 0.056 -12.813 -13.200 1.00 93.06 87 ILE A N 1
ATOM 624 C CA . ILE A 1 87 ? -0.696 -13.198 -14.408 1.00 93.06 87 ILE A CA 1
ATOM 625 C C . ILE A 1 87 ? -0.044 -12.640 -15.675 1.00 93.06 87 ILE A C 1
ATOM 627 O O . ILE A 1 87 ? 0.016 -13.327 -16.692 1.00 93.06 87 ILE A O 1
ATOM 631 N N . ARG A 1 88 ? 0.452 -11.398 -15.635 1.00 90.06 88 ARG A N 1
ATOM 632 C CA . ARG A 1 88 ? 1.124 -10.767 -16.782 1.00 90.06 88 ARG A CA 1
ATOM 633 C C . ARG A 1 88 ? 2.497 -11.372 -17.077 1.00 90.06 88 ARG A C 1
ATOM 635 O O . ARG A 1 88 ? 3.041 -11.110 -18.144 1.00 90.06 88 ARG A O 1
ATOM 642 N N . GLY A 1 89 ? 3.049 -12.160 -16.153 1.00 79.06 89 GLY A N 1
ATOM 643 C CA . GLY A 1 89 ? 4.343 -12.818 -16.311 1.00 79.06 89 GLY A CA 1
ATOM 644 C C . GLY A 1 89 ? 5.532 -11.855 -16.318 1.00 79.06 89 GLY A C 1
ATOM 645 O O . GLY A 1 89 ? 6.627 -12.260 -16.691 1.00 79.06 89 GLY A O 1
ATOM 646 N N . GLU A 1 90 ? 5.337 -10.591 -15.921 1.00 70.62 90 GLU A N 1
ATOM 647 C CA . GLU A 1 90 ? 6.372 -9.555 -16.039 1.00 70.62 90 GLU A CA 1
ATOM 648 C C . GLU A 1 90 ? 7.559 -9.820 -15.101 1.00 70.62 90 GLU A C 1
ATOM 650 O O . GLU A 1 90 ? 8.702 -9.594 -15.484 1.00 70.62 90 GLU A O 1
ATOM 655 N N . TRP A 1 91 ? 7.302 -10.327 -13.886 1.00 66.69 91 TRP A N 1
ATOM 656 C CA . TRP A 1 91 ? 8.323 -10.525 -12.849 1.00 66.69 91 TRP A CA 1
ATOM 657 C C . TRP A 1 91 ? 7.964 -11.705 -11.935 1.00 66.69 91 TRP A C 1
ATOM 659 O O . TRP A 1 91 ? 7.407 -11.518 -10.856 1.00 66.69 91 TRP A O 1
ATOM 669 N N . VAL A 1 92 ? 8.257 -12.941 -12.347 1.00 70.25 92 VAL A N 1
ATOM 670 C CA . VAL A 1 92 ? 7.835 -14.150 -11.605 1.00 70.25 92 VAL A CA 1
ATOM 671 C C . VAL A 1 92 ? 8.953 -14.670 -10.699 1.00 70.25 92 VAL A C 1
ATOM 673 O O . VAL A 1 92 ? 9.513 -15.745 -10.901 1.00 70.25 92 VAL A O 1
ATOM 676 N N . GLY A 1 93 ? 9.298 -13.877 -9.683 1.00 88.19 93 GLY A N 1
ATOM 677 C CA . GLY A 1 93 ? 10.166 -14.350 -8.604 1.00 88.19 93 GLY A CA 1
ATOM 678 C C . GLY A 1 93 ? 9.499 -15.489 -7.811 1.00 88.19 93 GLY A C 1
ATOM 679 O O . GLY A 1 93 ? 8.270 -15.512 -7.698 1.00 88.19 93 GLY A O 1
ATOM 680 N N . PRO A 1 94 ? 10.273 -16.404 -7.197 1.00 92.56 94 PRO A N 1
ATOM 681 C CA . PRO A 1 94 ? 9.731 -17.584 -6.510 1.00 92.56 94 PRO A CA 1
ATOM 682 C C . PRO A 1 94 ? 8.779 -17.244 -5.351 1.00 92.56 94 PRO A C 1
ATOM 684 O O . PRO A 1 94 ? 7.928 -18.052 -4.992 1.00 92.56 94 PRO A O 1
ATOM 687 N N . LEU A 1 95 ? 8.891 -16.040 -4.780 1.00 95.06 95 LEU A N 1
ATOM 688 C CA . LEU A 1 95 ? 8.068 -15.580 -3.658 1.00 95.06 95 LEU A CA 1
ATOM 689 C C . LEU A 1 95 ? 6.809 -14.801 -4.063 1.00 95.06 95 LEU A C 1
ATOM 691 O O . LEU A 1 95 ? 6.007 -14.487 -3.186 1.00 95.06 95 LEU A O 1
ATOM 695 N N . LEU A 1 96 ? 6.590 -14.511 -5.351 1.00 94.94 96 LEU A N 1
ATOM 696 C CA . LEU A 1 96 ? 5.425 -13.728 -5.780 1.00 94.94 96 LEU A CA 1
ATOM 697 C C . LEU A 1 96 ? 4.115 -14.441 -5.428 1.00 94.94 96 LEU A C 1
ATOM 699 O O . LEU A 1 96 ? 3.260 -13.871 -4.756 1.00 94.94 96 LEU A O 1
ATOM 703 N N . TRP A 1 97 ? 3.970 -15.702 -5.835 1.00 95.81 97 TRP A N 1
ATOM 704 C CA . TRP A 1 97 ? 2.764 -16.486 -5.559 1.00 95.81 97 TRP A CA 1
ATOM 705 C C . TRP A 1 97 ? 2.551 -16.761 -4.063 1.00 95.81 97 TRP A C 1
ATOM 707 O O . TRP A 1 97 ? 1.428 -16.557 -3.593 1.00 95.81 97 TRP A O 1
ATOM 717 N N . PRO A 1 98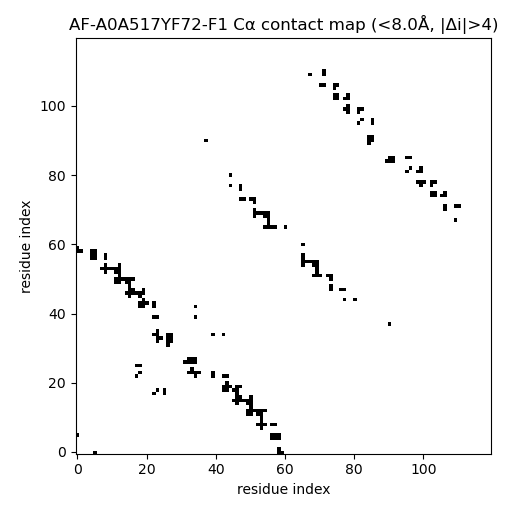 ? 3.590 -17.129 -3.281 1.00 97.00 98 PRO A N 1
ATOM 718 C CA . PRO A 1 98 ? 3.486 -17.163 -1.823 1.00 97.00 98 PRO A CA 1
ATOM 719 C C . PRO A 1 98 ? 2.983 -15.850 -1.207 1.00 97.00 98 PRO A C 1
ATOM 721 O O . PRO A 1 98 ? 2.101 -15.882 -0.350 1.00 97.00 98 PRO A O 1
ATOM 724 N N . ALA A 1 99 ? 3.482 -14.696 -1.662 1.00 97.12 99 ALA A N 1
ATOM 725 C CA . ALA A 1 99 ? 3.033 -13.394 -1.171 1.00 97.12 99 ALA A CA 1
ATOM 726 C C . ALA A 1 99 ? 1.564 -13.105 -1.530 1.00 97.12 99 ALA A C 1
ATOM 728 O O . ALA A 1 99 ? 0.812 -12.644 -0.672 1.00 97.12 99 ALA A O 1
ATOM 729 N N . VAL A 1 100 ? 1.129 -13.425 -2.757 1.00 97.25 100 VAL A N 1
ATOM 730 C CA . VAL A 1 100 ? -0.285 -13.323 -3.169 1.00 97.25 100 VAL A CA 1
ATOM 731 C C . VAL A 1 100 ? -1.174 -14.158 -2.248 1.00 97.25 100 VAL A C 1
ATOM 733 O O . VAL A 1 100 ? -2.156 -13.643 -1.716 1.00 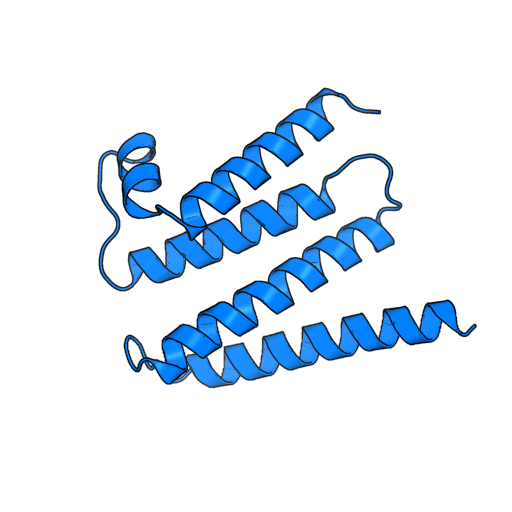97.25 100 VAL A O 1
ATOM 736 N N . ALA A 1 101 ? -0.821 -15.427 -2.027 1.00 97.88 101 ALA A N 1
ATOM 737 C CA . ALA A 1 101 ? -1.599 -16.334 -1.188 1.00 97.88 101 ALA A CA 1
ATOM 738 C C . ALA A 1 101 ? -1.680 -15.844 0.265 1.00 97.88 101 ALA A C 1
ATOM 740 O O . ALA A 1 101 ? -2.761 -15.842 0.857 1.00 97.88 101 ALA A O 1
ATOM 741 N N . LEU A 1 102 ? -0.556 -15.385 0.825 1.00 98.38 102 LEU A N 1
ATOM 742 C CA . LEU A 1 102 ? -0.498 -14.856 2.184 1.00 98.38 102 LEU A CA 1
ATOM 743 C C . LEU A 1 102 ? -1.394 -13.625 2.349 1.00 98.38 102 LEU A C 1
ATOM 745 O O . LEU A 1 102 ? -2.219 -13.587 3.262 1.00 98.38 102 LEU A O 1
ATOM 749 N N . HIS A 1 103 ? -1.260 -12.625 1.474 1.00 97.69 103 HIS A N 1
ATOM 750 C CA . HIS A 1 103 ? -2.064 -11.409 1.578 1.00 97.69 103 HIS A CA 1
ATOM 751 C C . HIS A 1 103 ? -3.554 -11.684 1.349 1.00 97.69 103 HIS A C 1
ATOM 753 O O . HIS A 1 103 ? -4.373 -11.189 2.122 1.00 97.69 103 HIS A O 1
ATOM 759 N N . ALA A 1 104 ? -3.905 -12.547 0.389 1.00 98.00 104 ALA A N 1
ATOM 760 C CA . ALA A 1 104 ? -5.286 -12.967 0.168 1.00 98.00 104 ALA A CA 1
ATOM 761 C C . ALA A 1 104 ? -5.883 -13.633 1.417 1.00 98.00 104 ALA A C 1
ATOM 763 O O . ALA A 1 104 ? -6.979 -13.272 1.850 1.00 98.00 104 ALA A O 1
ATOM 764 N N . LEU A 1 105 ? -5.148 -14.569 2.027 1.00 98.31 105 LEU A N 1
ATOM 765 C CA . LEU A 1 105 ? -5.579 -15.259 3.241 1.00 98.31 105 LEU A CA 1
ATOM 766 C C . LEU A 1 105 ? -5.816 -14.269 4.385 1.00 98.31 105 LEU A C 1
ATOM 768 O O . LEU A 1 105 ? -6.881 -14.293 4.998 1.00 98.31 105 LEU A O 1
ATOM 772 N N . LEU A 1 106 ? -4.861 -13.375 4.650 1.00 97.94 106 LEU A N 1
ATOM 773 C CA . LEU A 1 106 ? -4.981 -12.377 5.716 1.00 97.94 106 LEU A CA 1
ATOM 774 C C . LEU A 1 106 ? -6.162 -11.425 5.482 1.00 97.94 106 LEU A C 1
ATOM 776 O O . LEU A 1 106 ? -6.916 -11.155 6.417 1.00 97.94 106 LEU A O 1
ATOM 780 N N . THR A 1 107 ? -6.379 -10.962 4.248 1.00 97.31 107 THR A N 1
ATOM 781 C CA . THR A 1 107 ? -7.540 -10.128 3.896 1.00 97.31 107 THR A CA 1
ATOM 782 C C . THR A 1 107 ? -8.857 -10.868 4.120 1.00 97.31 107 THR A C 1
ATOM 784 O O . THR A 1 107 ? -9.793 -10.288 4.672 1.00 97.31 107 THR A O 1
ATOM 787 N N . VAL A 1 108 ? -8.939 -12.153 3.758 1.00 97.00 108 VAL A N 1
ATOM 788 C CA . VAL A 1 108 ? -10.132 -12.980 4.005 1.00 97.00 108 VAL A CA 1
ATOM 789 C C . VAL A 1 108 ? -10.370 -13.174 5.501 1.00 97.00 108 VAL A C 1
ATOM 791 O O . VAL A 1 108 ? -11.506 -13.042 5.950 1.00 97.00 108 VAL A O 1
ATOM 794 N N . LEU A 1 109 ? -9.330 -13.459 6.287 1.00 97.25 109 LEU A N 1
ATOM 795 C CA . LEU A 1 109 ? -9.452 -13.622 7.738 1.00 97.25 109 LEU A CA 1
ATOM 796 C C . LEU A 1 109 ? -9.938 -12.332 8.410 1.00 97.25 109 LEU A C 1
ATOM 798 O O . LEU A 1 109 ? -10.892 -12.380 9.181 1.00 97.25 109 LEU A O 1
ATOM 802 N N . LEU A 1 110 ? -9.372 -11.177 8.048 1.00 95.00 110 LEU A N 1
ATOM 803 C CA . LEU A 1 110 ? -9.834 -9.874 8.536 1.00 95.00 110 LEU A CA 1
ATOM 804 C C . LEU A 1 110 ? -11.305 -9.622 8.167 1.00 95.00 110 LEU A C 1
ATOM 806 O O . LEU A 1 110 ? -12.110 -9.264 9.027 1.00 95.00 110 LEU A O 1
ATOM 810 N N . ALA A 1 111 ? -11.696 -9.867 6.915 1.00 92.31 111 ALA A N 1
ATOM 811 C CA . ALA A 1 111 ? -13.088 -9.713 6.500 1.00 92.31 111 ALA A CA 1
ATOM 812 C C . ALA A 1 111 ? -14.034 -10.628 7.302 1.00 92.31 111 ALA A C 1
ATOM 814 O O . ALA A 1 111 ? -15.108 -10.192 7.717 1.00 92.31 111 ALA A O 1
ATOM 815 N N . ARG A 1 112 ? -13.632 -11.878 7.570 1.00 94.06 112 ARG A N 1
ATOM 816 C CA . ARG A 1 112 ? -14.417 -12.829 8.377 1.00 94.06 112 ARG A CA 1
ATOM 817 C C . ARG A 1 112 ? -14.596 -12.355 9.816 1.00 94.06 112 ARG A C 1
ATOM 819 O O . ARG A 1 112 ? -15.723 -12.397 10.302 1.00 94.06 112 ARG A O 1
ATOM 826 N N . GLU A 1 113 ? -13.540 -11.864 10.462 1.00 92.25 113 GLU A N 1
ATOM 827 C CA . GLU A 1 113 ? -13.619 -11.288 11.813 1.00 92.25 113 GLU A CA 1
ATOM 828 C C . GLU A 1 113 ? -14.623 -10.129 11.878 1.00 92.25 113 GLU A C 1
ATOM 830 O O . GLU A 1 113 ? -15.459 -10.068 12.778 1.00 92.25 113 GLU A O 1
ATOM 835 N N . TRP A 1 114 ? -14.634 -9.256 10.868 1.00 87.88 114 TRP A N 1
ATOM 836 C CA . TRP A 1 114 ? -15.605 -8.163 10.776 1.00 87.88 114 TRP A CA 1
ATOM 837 C C . TRP A 1 114 ? -17.054 -8.645 10.642 1.00 87.88 114 TRP A C 1
ATOM 839 O O . TRP A 1 114 ? -17.951 -8.111 11.298 1.00 87.88 114 TRP A O 1
ATOM 849 N N . PHE A 1 115 ? -17.306 -9.667 9.820 1.00 88.12 115 PHE A N 1
ATOM 850 C CA . PHE A 1 115 ? -18.643 -10.259 9.710 1.00 88.12 115 PHE A CA 1
ATOM 851 C C . PHE A 1 115 ? -19.069 -10.996 10.983 1.00 88.12 115 PHE A C 1
ATOM 853 O O . PHE A 1 115 ? -20.252 -11.001 11.311 1.00 88.12 115 PHE A O 1
ATOM 860 N N . ASN A 1 116 ? -18.137 -11.611 11.712 1.00 90.50 116 ASN A N 1
ATOM 861 C CA . ASN A 1 116 ? -18.423 -12.237 13.004 1.00 90.50 116 ASN A CA 1
ATOM 862 C C . ASN A 1 116 ? -18.794 -11.190 14.056 1.00 90.50 116 ASN A C 1
ATOM 864 O O . ASN A 1 116 ? -19.819 -11.340 14.712 1.00 90.50 116 ASN A O 1
ATOM 868 N N . ALA A 1 117 ? -18.026 -10.103 14.152 1.00 84.62 117 ALA A N 1
ATOM 869 C CA . ALA A 1 117 ? -18.278 -9.017 15.096 1.00 84.62 117 ALA A CA 1
ATOM 870 C C . ALA A 1 117 ? -19.612 -8.289 14.858 1.00 84.62 117 ALA A C 1
ATOM 872 O O . ALA A 1 117 ? -20.164 -7.726 15.790 1.00 84.62 117 ALA A O 1
ATOM 873 N N . GLN A 1 118 ? -20.137 -8.294 13.627 1.00 82.00 118 GLN A N 1
ATOM 874 C CA . GLN A 1 118 ? -21.464 -7.740 13.323 1.00 82.00 118 GLN A CA 1
ATOM 875 C C . GLN A 1 118 ? -22.630 -8.686 13.648 1.00 82.00 118 GLN A C 1
ATOM 877 O O . GLN A 1 118 ? -23.779 -8.253 13.625 1.00 82.00 118 GLN A O 1
ATOM 882 N N . ARG A 1 119 ? -22.358 -9.977 13.875 1.00 79.19 119 ARG A N 1
ATOM 883 C CA . ARG A 1 119 ? -23.378 -10.997 14.177 1.00 79.19 119 ARG A CA 1
ATOM 884 C C . ARG A 1 119 ? -23.517 -11.306 15.669 1.00 79.19 119 ARG A C 1
ATOM 886 O O . ARG A 1 119 ? -24.463 -12.004 16.024 1.00 79.19 119 ARG A O 1
ATOM 893 N N . ALA A 1 120 ? -22.568 -10.859 16.487 1.00 70.38 120 ALA A N 1
ATOM 894 C CA . ALA A 1 120 ? -22.584 -10.966 17.945 1.00 70.38 120 ALA A CA 1
ATOM 895 C C . ALA A 1 120 ? -23.303 -9.762 18.565 1.00 70.38 120 ALA A C 1
ATOM 897 O O . ALA A 1 120 ? -23.969 -9.966 19.603 1.00 70.38 120 ALA A O 1
#

Secondary structure (DSSP, 8-state):
--HHHHHHHHHHHHHHHHHHH-HHHHHHHHHSS---THHHHHHHHHHHHHHHHHHHH-TTS-HHHHHHHHHHHHHHHHHHHHHHHHHHTS---TTHHHHHHHHHHHHHHHHHHHHHHTT-

Mean predicted aligned error: 3.71 Å

Foldseek 3Di:
DPPVLLVQLVVLLVLLVCLQPPVQVSCCVPPVGGDDQVSSLVSNLSSQLSNLSSQLSHPDDDNVVSVLSSLLSSLVVNLVSLVVCVVVVSDDDVCSVVSNVVSVVVNVVSVVVVVVVVVD

pLDDT: mean 94.47, std 6.65, range [65.38, 98.81]

Nearest PDB structures (foldseek):
  2rld-assembly1_A  TM=4.345E-01  e=2.559E+00  Bacteroides thetaiotaomicron VPI-5482